Protein AF-A4FJ05-F1 (afdb_monomer_lite)

pLDDT: mean 90.2, std 15.65, range [42.12, 98.62]

Radius of gyration: 18.18 Å; chains: 1; bounding box: 40×46×46 Å

Secondary structure (DSSP, 8-state):
-PPPPS-------SS-EEEEEE---TTS-HHHHHHH-TTS-HHHHHHHHHHHHHHHHHHSPP-SS-EEE-----S-TT-S-BTTBTTHHHHHHHHHHHHHHHHHH--SEEEEEE-

Foldseek 3Di:
DDDDDPPPPPPCPPFAEEEEQEQEQLQPDQVNQCVPPVVDDSLVSSSVSSVQSVVCVVPDDDDPHDYDYQDADSDPPQQDDDPNGGSVVRVVVSVVSSVVVCVVRVGPHYDYSGD

Structure (mmCIF, N/CA/C/O backbone):
data_AF-A4FJ05-F1
#
_entry.id   AF-A4FJ05-F1
#
loop_
_atom_site.group_PDB
_atom_site.id
_atom_site.type_symbol
_atom_site.label_atom_id
_atom_site.label_alt_id
_atom_site.label_comp_id
_atom_site.label_asym_id
_atom_site.label_entity_id
_atom_site.label_seq_id
_atom_site.pdbx_PDB_ins_code
_atom_site.Cartn_x
_atom_site.Cartn_y
_atom_site.Cartn_z
_atom_site.occupancy
_atom_site.B_iso_or_equiv
_atom_site.auth_seq_id
_atom_site.auth_comp_id
_atom_site.auth_asym_id
_atom_site.auth_atom_id
_atom_site.pdbx_PDB_model_num
ATOM 1 N N . MET A 1 1 ? -22.301 34.463 27.695 1.00 42.75 1 MET A N 1
ATOM 2 C CA . MET A 1 1 ? -21.695 33.922 26.463 1.00 42.75 1 MET A CA 1
ATOM 3 C C . MET A 1 1 ? -20.958 32.654 26.868 1.00 42.75 1 MET A C 1
ATOM 5 O O . MET A 1 1 ? -19.842 32.743 27.355 1.00 42.75 1 MET A O 1
ATOM 9 N N . ALA A 1 2 ? -21.649 31.512 26.869 1.00 42.12 2 ALA A N 1
ATOM 10 C CA . ALA A 1 2 ? -21.068 30.245 27.307 1.00 42.12 2 ALA A CA 1
ATOM 11 C C . ALA A 1 2 ? -20.226 29.669 26.161 1.00 42.12 2 ALA A C 1
ATOM 13 O O . ALA A 1 2 ? -20.729 29.543 25.045 1.00 42.12 2 ALA A O 1
ATOM 14 N N . GLN A 1 3 ? -18.949 29.385 26.424 1.00 43.34 3 GLN A N 1
ATOM 15 C CA . GLN A 1 3 ? -18.096 28.643 25.495 1.00 43.34 3 GLN A CA 1
ATOM 16 C C . GLN A 1 3 ? -18.705 27.256 25.245 1.00 43.34 3 GLN A C 1
ATOM 18 O O . GLN A 1 3 ? -19.140 26.620 26.208 1.00 43.34 3 GLN A O 1
ATOM 23 N N . PRO A 1 4 ? -18.735 26.767 23.995 1.00 45.22 4 PRO A N 1
ATOM 24 C CA . PRO A 1 4 ? -19.079 25.380 23.741 1.00 45.22 4 PRO A CA 1
ATOM 25 C C . PRO A 1 4 ? -17.989 24.462 24.311 1.00 45.22 4 PRO A C 1
ATOM 27 O O . PRO A 1 4 ? -16.793 24.722 24.173 1.00 45.22 4 PRO A O 1
ATOM 30 N N . ASP A 1 5 ? -18.444 23.406 24.972 1.00 47.62 5 ASP A N 1
ATOM 31 C CA . ASP A 1 5 ? -17.650 22.321 25.537 1.00 47.62 5 ASP A CA 1
ATOM 32 C C . ASP A 1 5 ? -16.904 21.556 24.418 1.00 47.62 5 ASP A C 1
ATOM 34 O O . ASP A 1 5 ? -17.553 21.088 23.475 1.00 47.62 5 ASP A O 1
ATOM 38 N N . PRO A 1 6 ? -15.561 21.427 24.465 1.00 52.66 6 PRO A N 1
ATOM 39 C CA . PRO A 1 6 ? -14.795 20.690 23.459 1.00 52.66 6 PRO A CA 1
ATOM 40 C C . PRO A 1 6 ? -14.968 19.165 23.556 1.00 52.66 6 PRO A C 1
ATOM 42 O O . PRO A 1 6 ? -14.491 18.446 22.682 1.00 52.66 6 PRO A O 1
ATOM 45 N N . SER A 1 7 ? -15.663 18.647 24.572 1.00 47.84 7 SER A N 1
ATOM 46 C CA . SER A 1 7 ? -15.859 17.208 24.781 1.00 47.84 7 SER A CA 1
ATOM 47 C C . SER A 1 7 ? -17.087 16.639 24.064 1.00 47.84 7 SER A C 1
ATOM 49 O O . SER A 1 7 ? -17.766 15.738 24.554 1.00 47.84 7 SER A O 1
ATOM 51 N N . ARG A 1 8 ? -17.362 17.106 22.841 1.00 44.75 8 ARG A N 1
ATOM 52 C CA . ARG A 1 8 ? -18.278 16.390 21.949 1.00 44.75 8 ARG A CA 1
ATOM 53 C C . ARG A 1 8 ? -17.508 15.249 21.290 1.00 44.75 8 ARG A C 1
ATOM 55 O O . ARG A 1 8 ? -17.171 15.313 20.111 1.00 44.75 8 ARG A O 1
ATOM 62 N N . THR A 1 9 ? -17.209 14.228 22.094 1.00 47.97 9 THR A N 1
ATOM 63 C CA . THR A 1 9 ? -16.802 12.895 21.652 1.00 47.97 9 THR A CA 1
ATOM 64 C C . THR A 1 9 ? -17.723 12.515 20.505 1.00 47.97 9 THR A C 1
ATOM 66 O O . THR A 1 9 ? -18.939 12.392 20.683 1.00 47.97 9 THR A O 1
ATOM 69 N N . ALA A 1 10 ? -17.151 12.445 19.303 1.00 51.19 10 ALA A N 1
ATOM 70 C CA . ALA A 1 10 ? -17.860 11.974 18.134 1.00 51.19 10 ALA A CA 1
ATOM 71 C C . ALA A 1 10 ? -18.426 10.609 18.508 1.00 51.19 10 ALA A C 1
ATOM 73 O O . ALA A 1 10 ? -17.697 9.695 18.887 1.00 51.19 10 ALA A O 1
ATOM 74 N N . THR A 1 11 ? -19.748 10.529 18.502 1.00 45.50 11 THR A N 1
ATOM 75 C CA . THR A 1 11 ? -20.505 9.322 18.778 1.00 45.50 11 THR A CA 1
ATOM 76 C C . THR A 1 11 ? -19.907 8.182 17.972 1.00 45.50 11 THR A C 1
ATOM 78 O O . THR A 1 11 ? -19.914 8.219 16.740 1.00 45.50 11 THR A O 1
ATOM 81 N N . SER A 1 12 ? -19.369 7.205 18.697 1.00 53.66 12 SER A N 1
ATOM 82 C CA . SER A 1 12 ? -18.922 5.915 18.211 1.00 53.66 12 SER A CA 1
ATOM 83 C C . SER A 1 12 ? -20.082 5.237 17.494 1.00 53.66 12 SER A C 1
ATOM 85 O O . SER A 1 12 ? -20.930 4.594 18.110 1.00 53.66 12 SER A O 1
ATOM 87 N N . ASP A 1 13 ? -20.123 5.396 16.181 1.00 58.22 13 ASP A N 1
ATOM 88 C CA . ASP A 1 13 ? -20.722 4.408 15.304 1.00 58.22 13 ASP A CA 1
ATOM 89 C C . ASP A 1 13 ? -19.888 3.132 15.512 1.00 58.22 13 ASP A C 1
ATOM 91 O O . ASP A 1 13 ? -18.748 3.062 15.051 1.00 58.22 13 ASP A O 1
ATOM 95 N N . GLY A 1 14 ? -20.375 2.258 16.403 1.00 65.75 14 GLY A N 1
ATOM 96 C CA . GLY A 1 14 ? -19.604 1.468 17.382 1.00 65.75 14 GLY A CA 1
ATOM 97 C C . GLY A 1 14 ? -18.713 0.335 16.868 1.00 65.75 14 GLY A C 1
ATOM 98 O O . GLY A 1 14 ? -18.439 -0.599 17.616 1.00 65.75 14 GLY A O 1
ATOM 99 N N . GLY A 1 15 ? -18.279 0.389 15.612 1.00 84.94 15 GLY A N 1
ATOM 100 C CA . GLY A 1 15 ? -17.335 -0.557 15.030 1.00 84.94 15 GLY A CA 1
ATOM 101 C C . GLY A 1 15 ? -15.885 -0.071 15.071 1.00 84.94 15 GLY A C 1
ATOM 102 O O . GLY A 1 15 ? -15.601 1.121 15.205 1.00 84.94 15 GLY A O 1
ATOM 103 N N . VAL A 1 16 ? -14.956 -1.016 14.927 1.00 95.25 16 VAL A N 1
ATOM 104 C CA . VAL A 1 16 ? -13.511 -0.762 14.923 1.00 95.25 16 VAL A CA 1
ATOM 105 C C . VAL A 1 16 ? -13.126 0.131 13.734 1.00 95.25 16 VAL A C 1
ATOM 107 O O . VAL A 1 16 ? -13.455 -0.175 12.586 1.00 95.25 16 VAL A O 1
ATOM 110 N N . HIS A 1 17 ? -12.409 1.229 14.001 1.00 97.12 17 HIS A N 1
ATOM 111 C CA . HIS A 1 17 ? -11.726 2.023 12.974 1.00 97.12 17 HIS A CA 1
ATOM 112 C C . HIS A 1 17 ? -10.252 1.618 12.924 1.00 97.12 17 HIS A C 1
ATOM 114 O O . HIS A 1 17 ? -9.461 1.993 13.785 1.00 97.12 17 HIS A O 1
ATOM 120 N N . LEU A 1 18 ? -9.889 0.821 11.921 1.00 98.31 18 LEU A N 1
ATOM 121 C CA . LEU A 1 18 ? -8.516 0.371 11.718 1.00 98.31 18 LEU A CA 1
ATOM 122 C C . LEU A 1 18 ? -7.706 1.433 10.969 1.00 98.31 18 LEU A C 1
ATOM 124 O O . LEU A 1 18 ? -8.102 1.882 9.891 1.00 98.31 18 LEU A O 1
ATOM 128 N N . ARG A 1 19 ? -6.527 1.775 11.491 1.00 98.50 19 ARG A N 1
ATOM 129 C CA . ARG A 1 19 ? -5.470 2.426 10.711 1.00 98.50 19 ARG A CA 1
ATOM 130 C C . ARG A 1 19 ? -4.548 1.346 10.151 1.00 98.50 19 ARG A C 1
ATOM 132 O O . ARG A 1 19 ? -3.877 0.655 10.911 1.00 98.50 19 ARG A O 1
ATOM 139 N N . LEU A 1 20 ? -4.530 1.188 8.833 1.00 98.56 20 LEU A N 1
ATOM 140 C CA . LEU A 1 20 ? -3.677 0.212 8.160 1.00 98.56 20 LEU A CA 1
ATOM 141 C C . LEU A 1 20 ? -2.467 0.923 7.554 1.00 98.56 20 LEU A C 1
ATOM 143 O O . LEU A 1 20 ? -2.624 1.722 6.634 1.00 98.56 20 LEU A O 1
ATOM 147 N N . LEU A 1 21 ? -1.271 0.618 8.045 1.00 98.62 21 LEU A N 1
ATOM 148 C CA . LEU A 1 21 ? -0.021 0.991 7.391 1.00 98.62 21 LEU A CA 1
ATOM 149 C C . LEU A 1 21 ? 0.219 0.014 6.245 1.00 98.62 21 LEU A C 1
ATOM 151 O O . LEU A 1 21 ? 0.284 -1.195 6.468 1.00 98.62 21 LEU A O 1
ATOM 155 N N . TRP A 1 22 ? 0.346 0.521 5.027 1.00 98.25 22 TRP A N 1
ATOM 156 C CA . TRP A 1 22 ? 0.547 -0.311 3.849 1.00 98.25 22 TRP A CA 1
ATOM 157 C C . TRP A 1 22 ? 1.712 0.231 3.022 1.00 98.25 22 TRP A C 1
ATOM 159 O O . TRP A 1 22 ? 1.484 0.934 2.043 1.00 98.25 22 TRP A O 1
ATOM 169 N N . PRO A 1 23 ? 2.959 -0.086 3.417 1.00 98.12 23 PRO A N 1
ATOM 170 C CA . PRO A 1 23 ? 4.168 0.466 2.810 1.00 98.12 23 PRO A CA 1
ATOM 171 C C . PRO A 1 23 ? 4.536 -0.234 1.496 1.00 98.12 23 PRO A C 1
ATOM 173 O O . PRO A 1 23 ? 5.694 -0.602 1.295 1.00 98.12 23 PRO A O 1
ATOM 176 N N . GLN A 1 24 ? 3.548 -0.482 0.631 1.00 97.69 24 GLN A N 1
ATOM 177 C CA . GLN A 1 24 ? 3.770 -1.122 -0.660 1.00 97.69 24 GLN A CA 1
ATOM 178 C C . GLN A 1 24 ? 4.584 -0.175 -1.552 1.00 97.69 24 GLN A C 1
ATOM 180 O O . GLN A 1 24 ? 4.552 1.039 -1.424 1.00 97.69 24 GLN A O 1
ATOM 185 N N . TRP A 1 25 ? 5.422 -0.727 -2.416 1.00 97.31 25 TRP A N 1
ATOM 186 C CA . TRP A 1 25 ? 6.227 0.085 -3.339 1.00 97.31 25 TRP A CA 1
ATOM 187 C C . TRP A 1 25 ? 6.297 -0.535 -4.731 1.00 97.31 25 TRP A C 1
ATOM 189 O O . TRP A 1 25 ? 6.638 0.121 -5.709 1.00 97.31 25 TRP A O 1
ATOM 199 N N . GLN A 1 26 ? 5.915 -1.801 -4.851 1.00 96.88 26 GLN A N 1
ATOM 200 C CA . GLN A 1 26 ? 5.893 -2.576 -6.082 1.00 96.88 26 GLN A CA 1
ATOM 201 C C . GLN A 1 26 ? 4.928 -1.978 -7.113 1.00 96.88 26 GLN A C 1
ATOM 203 O O . GLN A 1 26 ? 5.208 -2.028 -8.308 1.00 96.88 26 GLN A O 1
ATOM 208 N N . GLY A 1 27 ? 3.841 -1.346 -6.650 1.00 93.56 27 GLY A N 1
ATOM 209 C CA . GLY A 1 27 ? 2.895 -0.615 -7.497 1.00 93.56 27 GLY A CA 1
ATOM 210 C C . GLY A 1 27 ? 3.454 0.679 -8.103 1.00 93.56 27 GLY A C 1
ATOM 211 O O . GLY A 1 27 ? 2.839 1.240 -9.009 1.00 93.56 27 GLY A O 1
ATOM 212 N N . ALA A 1 28 ? 4.620 1.148 -7.646 1.00 92.69 28 ALA A N 1
ATOM 213 C CA . ALA A 1 28 ? 5.314 2.280 -8.240 1.00 92.69 28 ALA A CA 1
ATOM 214 C C . ALA A 1 28 ? 5.876 1.885 -9.610 1.00 92.69 28 ALA A C 1
ATOM 216 O O . ALA A 1 28 ? 6.945 1.270 -9.694 1.00 92.69 28 ALA A O 1
ATOM 217 N N . GLY A 1 29 ? 5.133 2.217 -10.667 1.00 89.88 29 GLY A N 1
ATOM 218 C CA . GLY A 1 29 ? 5.521 1.940 -12.046 1.00 89.88 29 GLY A CA 1
ATOM 219 C C . GLY A 1 29 ? 6.809 2.663 -12.430 1.00 89.88 29 GLY A C 1
ATOM 220 O O . GLY A 1 29 ? 6.988 3.847 -12.127 1.00 89.88 29 GLY A O 1
ATOM 221 N N . THR A 1 30 ? 7.688 1.951 -13.127 1.00 91.19 30 THR A N 1
ATOM 222 C CA . THR A 1 30 ? 9.045 2.404 -13.448 1.00 91.19 30 THR A CA 1
ATOM 223 C C . THR A 1 30 ? 9.047 3.741 -14.187 1.00 91.19 30 THR A C 1
ATOM 225 O O . THR A 1 30 ? 9.697 4.684 -13.743 1.00 91.19 30 THR A O 1
ATOM 228 N N . ALA A 1 31 ? 8.220 3.877 -15.229 1.00 90.62 31 ALA A N 1
ATOM 229 C CA . ALA A 1 31 ? 8.133 5.108 -16.017 1.00 90.62 31 ALA A CA 1
ATOM 230 C C . ALA A 1 31 ? 7.713 6.335 -15.186 1.00 90.62 31 ALA A C 1
ATOM 232 O O . ALA A 1 31 ? 8.169 7.448 -15.441 1.00 90.62 31 ALA A O 1
ATOM 233 N N . GLY A 1 32 ? 6.844 6.145 -14.187 1.00 89.12 32 GLY A N 1
ATOM 234 C CA . GLY A 1 32 ? 6.416 7.229 -13.305 1.00 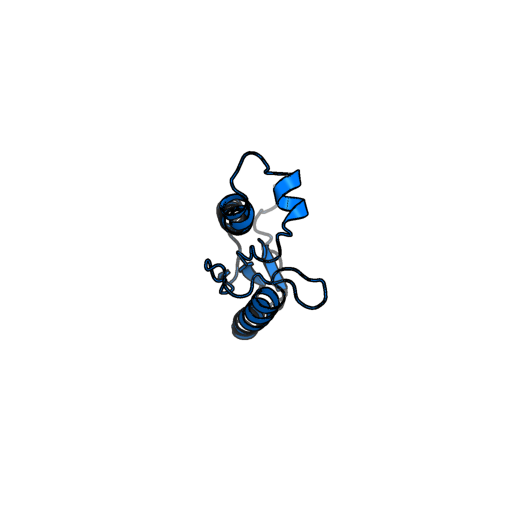89.12 32 GLY A CA 1
ATOM 235 C C . GLY A 1 32 ? 7.546 7.677 -12.386 1.00 89.12 32 GLY A C 1
ATOM 236 O O . GLY A 1 32 ? 7.819 8.868 -12.268 1.00 89.12 32 GLY A O 1
ATOM 237 N N . VAL A 1 33 ? 8.244 6.723 -11.769 1.00 92.88 33 VAL A N 1
ATOM 238 C CA . VAL A 1 33 ? 9.345 7.033 -10.851 1.00 92.88 33 VAL A CA 1
ATOM 239 C C . VAL A 1 33 ? 10.513 7.695 -11.578 1.00 92.88 33 VAL A C 1
ATOM 241 O O . VAL A 1 33 ? 11.038 8.691 -11.088 1.00 92.88 33 VAL A O 1
ATOM 244 N N . GLU A 1 34 ? 10.868 7.223 -12.772 1.00 93.44 34 GLU A N 1
ATOM 245 C CA . GLU A 1 34 ? 11.905 7.859 -13.592 1.00 93.44 34 GLU A CA 1
ATOM 246 C C . GLU A 1 34 ? 11.537 9.292 -13.993 1.00 93.44 34 GLU A C 1
ATOM 248 O O . GLU A 1 34 ? 12.407 10.157 -14.038 1.00 93.44 34 GLU A O 1
ATOM 253 N N . ALA A 1 35 ? 10.255 9.574 -14.247 1.00 94.12 35 ALA A N 1
ATOM 254 C CA . ALA A 1 35 ? 9.806 10.910 -14.631 1.00 94.12 35 ALA A CA 1
ATOM 255 C C . ALA A 1 35 ? 9.807 11.919 -13.468 1.00 94.12 35 ALA A C 1
ATOM 257 O O . ALA A 1 35 ? 9.986 13.114 -13.706 1.00 94.12 35 ALA A O 1
ATOM 258 N N . PHE A 1 36 ? 9.587 11.464 -12.229 1.00 92.88 36 PHE A N 1
ATOM 259 C CA . PHE A 1 36 ? 9.373 12.348 -11.073 1.00 92.88 36 PHE A CA 1
ATOM 260 C C . PHE A 1 36 ? 10.497 12.338 -10.031 1.00 92.88 36 PHE A C 1
ATOM 262 O O . PHE A 1 36 ? 10.518 13.231 -9.190 1.00 92.88 36 PHE A O 1
ATOM 269 N N . ALA A 1 37 ? 11.403 11.359 -10.074 1.00 93.38 37 ALA A N 1
ATOM 270 C CA . ALA A 1 37 ? 12.500 11.198 -9.115 1.00 93.38 37 ALA A CA 1
ATOM 271 C C . ALA A 1 37 ? 13.814 10.773 -9.805 1.00 93.38 37 ALA A C 1
ATOM 273 O O . ALA A 1 37 ? 14.576 9.962 -9.277 1.00 93.38 37 ALA A O 1
ATOM 274 N N . SER A 1 38 ? 14.066 11.305 -11.008 1.00 94.25 38 SER A N 1
ATOM 275 C CA . SER A 1 38 ? 15.232 10.987 -11.857 1.00 94.25 38 SER A CA 1
ATOM 276 C C . SER A 1 38 ? 16.599 11.241 -11.205 1.00 94.25 38 SER A C 1
ATOM 278 O O . SER A 1 38 ? 17.616 10.706 -11.640 1.00 94.25 38 SER A O 1
ATOM 280 N N . GLU A 1 39 ? 16.633 12.072 -10.168 1.00 95.81 39 GLU A N 1
ATOM 281 C CA . GLU A 1 39 ? 17.817 12.407 -9.385 1.00 95.81 39 GLU A CA 1
ATOM 282 C C . GLU A 1 39 ? 18.257 11.281 -8.436 1.00 95.81 39 GLU A C 1
ATOM 284 O O . GLU A 1 39 ? 19.372 11.321 -7.910 1.00 95.81 39 GLU A O 1
ATOM 289 N N . LEU A 1 40 ? 17.406 10.273 -8.223 1.00 95.19 40 LEU A N 1
ATOM 290 C CA . LEU A 1 40 ? 17.690 9.099 -7.405 1.00 95.19 40 LEU A CA 1
ATOM 291 C C . LEU A 1 40 ? 17.823 7.843 -8.282 1.00 95.19 40 LEU A C 1
ATOM 293 O O . LEU A 1 40 ? 17.116 7.705 -9.280 1.00 95.19 40 LEU A O 1
ATOM 297 N N . PRO A 1 41 ? 18.670 6.867 -7.897 1.00 95.44 41 PRO A N 1
ATOM 298 C CA . PRO A 1 41 ? 18.655 5.553 -8.529 1.00 95.44 41 PRO A CA 1
ATOM 299 C C . PRO A 1 41 ? 17.253 4.939 -8.447 1.00 95.44 41 PRO A C 1
ATOM 301 O O . PRO A 1 41 ? 16.655 4.933 -7.371 1.00 95.44 41 PRO A O 1
ATOM 304 N N . LEU A 1 42 ? 16.751 4.385 -9.554 1.00 91.81 42 LEU A N 1
ATOM 305 C CA . LEU A 1 42 ? 15.385 3.851 -9.659 1.00 91.81 42 LEU A CA 1
ATOM 306 C C . LEU A 1 42 ? 15.018 2.905 -8.503 1.00 91.81 42 LEU A C 1
ATOM 308 O O . LEU A 1 42 ? 13.950 3.024 -7.904 1.00 91.81 42 LEU A O 1
ATOM 312 N N . GLU A 1 43 ? 15.922 1.990 -8.154 1.00 89.44 43 GLU A N 1
ATOM 313 C CA . GLU A 1 43 ? 15.725 1.018 -7.071 1.00 89.44 43 GLU A CA 1
ATOM 314 C C . GLU A 1 43 ? 15.539 1.679 -5.695 1.00 89.44 43 GLU A C 1
ATOM 316 O O . GLU A 1 43 ? 14.799 1.171 -4.850 1.00 89.44 43 GLU A O 1
ATOM 321 N N . VAL A 1 44 ? 16.182 2.826 -5.471 1.00 93.38 44 VAL A N 1
ATOM 322 C CA . VAL A 1 44 ? 16.038 3.628 -4.250 1.00 93.38 44 VAL A CA 1
ATOM 323 C C . VAL A 1 44 ? 14.756 4.453 -4.316 1.00 93.38 44 VAL A C 1
ATOM 325 O O . VAL A 1 44 ? 13.981 4.468 -3.361 1.00 93.38 44 VAL A O 1
ATOM 328 N N . ALA A 1 45 ? 14.505 5.098 -5.456 1.00 95.31 45 ALA A N 1
ATOM 329 C CA . ALA A 1 45 ? 13.368 5.984 -5.667 1.00 95.31 45 ALA A CA 1
ATOM 330 C C . ALA A 1 45 ? 12.023 5.264 -5.473 1.00 95.31 45 ALA A C 1
ATOM 332 O O . ALA A 1 45 ? 11.150 5.771 -4.770 1.00 95.31 45 ALA A O 1
ATOM 333 N N . ARG A 1 46 ? 11.873 4.039 -6.004 1.00 94.69 46 ARG A N 1
ATOM 334 C CA . ARG A 1 46 ? 10.648 3.232 -5.829 1.00 94.69 46 ARG A CA 1
ATOM 335 C C . ARG A 1 46 ? 10.360 2.932 -4.357 1.00 94.69 46 ARG A C 1
ATOM 337 O O . ARG A 1 46 ? 9.221 3.036 -3.922 1.00 94.69 46 ARG A O 1
ATOM 344 N N . ARG A 1 47 ? 11.383 2.642 -3.549 1.00 95.56 47 ARG A N 1
ATOM 345 C CA . ARG A 1 47 ? 11.223 2.387 -2.102 1.00 95.56 47 ARG A CA 1
ATOM 346 C C . ARG A 1 47 ? 10.835 3.638 -1.305 1.00 95.56 47 ARG A C 1
ATOM 348 O O . ARG A 1 47 ? 10.437 3.524 -0.147 1.00 95.56 47 ARG A O 1
ATOM 355 N N . GLY A 1 48 ? 10.871 4.817 -1.929 1.00 95.19 48 GLY A N 1
ATOM 356 C CA . GLY A 1 48 ? 10.354 6.061 -1.364 1.00 95.19 48 GLY A CA 1
ATOM 357 C C . GLY A 1 48 ? 8.876 5.986 -0.966 1.00 95.19 48 GLY A C 1
ATOM 358 O O . GLY A 1 48 ? 8.489 6.647 -0.009 1.00 95.19 48 GLY A O 1
ATOM 359 N N . TYR A 1 49 ? 8.068 5.132 -1.604 1.00 96.31 49 TYR A N 1
ATOM 360 C CA . TYR A 1 49 ? 6.668 4.919 -1.214 1.00 96.31 49 TYR A CA 1
ATOM 361 C C . TYR A 1 49 ? 6.531 4.345 0.206 1.00 96.31 49 TYR A C 1
ATOM 363 O O . TYR A 1 49 ? 5.746 4.860 1.003 1.00 96.31 49 TYR A O 1
ATOM 371 N N . ALA A 1 50 ? 7.383 3.386 0.585 1.00 97.00 50 ALA A N 1
ATOM 372 C CA . ALA A 1 50 ? 7.423 2.860 1.951 1.00 97.00 50 ALA A CA 1
ATOM 373 C C . ALA A 1 50 ? 7.860 3.921 2.978 1.00 97.00 50 ALA A C 1
ATOM 375 O O . ALA A 1 50 ? 7.333 3.979 4.090 1.00 97.00 50 ALA A O 1
ATOM 376 N N . VAL A 1 51 ? 8.800 4.797 2.600 1.00 96.25 51 VAL A N 1
ATOM 377 C CA . VAL A 1 51 ? 9.184 5.956 3.424 1.00 96.25 51 VAL A CA 1
ATOM 378 C C . VAL A 1 51 ? 8.006 6.922 3.564 1.00 96.25 51 VAL A C 1
ATOM 380 O O . VAL A 1 51 ? 7.744 7.411 4.661 1.00 96.25 51 VAL A O 1
ATOM 383 N N . GLY A 1 52 ? 7.261 7.155 2.482 1.00 96.88 52 GLY A N 1
ATOM 384 C CA . GLY A 1 52 ? 6.043 7.960 2.471 1.00 96.88 52 GLY A CA 1
ATOM 385 C C . GLY A 1 52 ? 5.018 7.477 3.496 1.00 96.88 52 GLY A C 1
ATOM 386 O O . GLY A 1 52 ? 4.498 8.290 4.257 1.00 96.88 52 GLY A O 1
ATOM 387 N N . THR A 1 53 ? 4.802 6.164 3.607 1.00 98.31 53 THR A N 1
ATOM 388 C CA . THR A 1 53 ? 3.940 5.580 4.648 1.00 98.31 53 THR A CA 1
ATOM 389 C C . THR A 1 53 ? 4.405 5.926 6.061 1.00 98.31 53 THR A C 1
ATOM 391 O O . THR A 1 53 ? 3.590 6.342 6.883 1.00 98.31 53 THR A O 1
ATOM 394 N N . ALA A 1 54 ? 5.706 5.806 6.345 1.00 97.56 54 ALA A N 1
ATOM 395 C CA . ALA A 1 54 ? 6.263 6.139 7.658 1.00 97.56 54 ALA A CA 1
ATOM 396 C C . ALA A 1 54 ? 6.134 7.639 7.976 1.00 97.56 54 ALA A C 1
ATOM 398 O O . ALA A 1 54 ? 5.836 8.020 9.108 1.00 97.56 54 ALA A O 1
ATOM 399 N N . VAL A 1 55 ? 6.304 8.505 6.970 1.00 98.38 55 VAL A N 1
ATOM 400 C CA . VAL A 1 55 ? 6.065 9.947 7.117 1.00 98.38 55 VAL A CA 1
ATOM 401 C C . VAL A 1 55 ? 4.593 10.215 7.425 1.00 98.38 55 VAL A C 1
ATOM 403 O O . VAL A 1 55 ? 4.307 10.959 8.360 1.00 98.38 55 VAL A O 1
ATOM 406 N N . LEU A 1 56 ? 3.661 9.594 6.693 1.00 98.38 56 LEU A N 1
ATOM 407 C CA . LEU A 1 56 ? 2.223 9.729 6.941 1.00 98.38 56 LEU A CA 1
ATOM 408 C C . LEU A 1 56 ? 1.848 9.284 8.358 1.00 98.38 56 LEU A C 1
ATOM 410 O O . LEU A 1 56 ? 1.081 9.973 9.027 1.00 98.38 56 LEU A O 1
ATOM 414 N N . GLU A 1 57 ? 2.403 8.169 8.833 1.00 97.62 57 GLU A N 1
ATOM 415 C CA . GLU A 1 57 ? 2.191 7.703 10.204 1.00 97.62 57 GLU A CA 1
ATOM 416 C C . GLU A 1 57 ? 2.670 8.733 11.233 1.00 97.62 57 GLU A C 1
ATOM 418 O O . GLU A 1 57 ? 1.949 9.023 12.188 1.00 97.62 57 GLU A O 1
ATOM 423 N N . ALA A 1 58 ? 3.848 9.321 11.015 1.00 97.88 58 ALA A N 1
ATOM 424 C CA . ALA A 1 58 ? 4.451 10.271 11.942 1.00 97.88 58 ALA A CA 1
ATOM 425 C C . ALA A 1 58 ? 3.720 11.623 12.012 1.00 97.88 58 ALA A C 1
ATOM 427 O O . ALA A 1 58 ? 3.735 12.267 13.061 1.00 97.88 58 ALA A O 1
ATOM 428 N N . VAL A 1 59 ? 3.115 12.083 10.910 1.00 97.88 59 VAL A N 1
ATOM 429 C CA . VAL A 1 59 ? 2.490 13.421 10.839 1.00 97.88 59 VAL A CA 1
ATOM 430 C C . VAL A 1 59 ? 0.996 13.422 11.139 1.00 97.88 59 VAL A C 1
ATOM 432 O O . VAL A 1 59 ? 0.435 14.478 11.442 1.00 97.88 59 VAL A O 1
ATOM 435 N N . LEU A 1 60 ? 0.325 12.2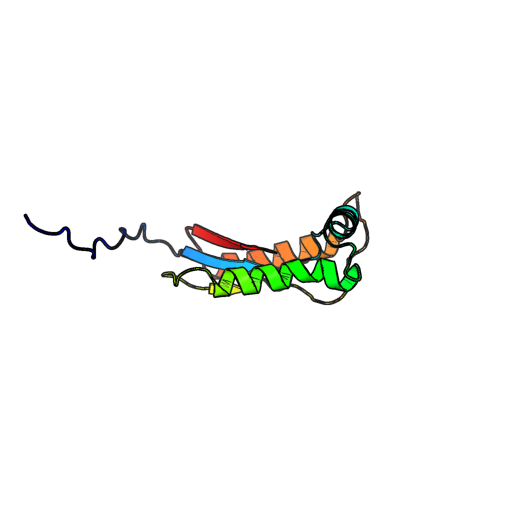74 11.026 1.00 96.81 60 LEU A N 1
ATOM 436 C CA . LEU A 1 60 ? -1.102 12.194 11.302 1.00 96.81 60 LEU A CA 1
ATOM 437 C C . LEU A 1 60 ? -1.382 12.224 12.807 1.00 96.81 60 LEU A C 1
ATOM 439 O O . LEU A 1 60 ? -0.618 11.673 13.600 1.00 96.81 60 LEU A O 1
ATOM 443 N N . PRO A 1 61 ? -2.507 12.833 13.224 1.00 96.56 61 PRO A N 1
ATOM 444 C CA . PRO A 1 61 ? -2.868 12.880 14.631 1.00 96.56 61 PRO A CA 1
ATOM 445 C C . PRO A 1 61 ? -3.078 11.464 15.194 1.00 96.56 61 PRO A C 1
ATOM 447 O O . PRO A 1 61 ? -3.385 10.529 14.437 1.00 96.56 61 PRO A O 1
ATOM 450 N N . PRO A 1 62 ? -2.979 11.296 16.524 1.00 94.06 62 PRO A N 1
ATOM 451 C CA . PRO A 1 62 ? -3.456 10.089 17.188 1.00 94.06 62 PRO A CA 1
ATOM 452 C C . PRO A 1 62 ? -4.915 9.799 16.809 1.00 94.06 62 PRO A C 1
ATOM 454 O O . PRO A 1 62 ? -5.696 10.727 16.585 1.00 94.06 62 PRO A O 1
ATOM 457 N N . HIS A 1 63 ? -5.291 8.524 16.733 1.00 92.31 63 HIS A N 1
ATOM 458 C CA . HIS A 1 63 ? -6.679 8.103 16.538 1.00 92.31 63 HIS A CA 1
ATOM 459 C C . HIS A 1 63 ? -7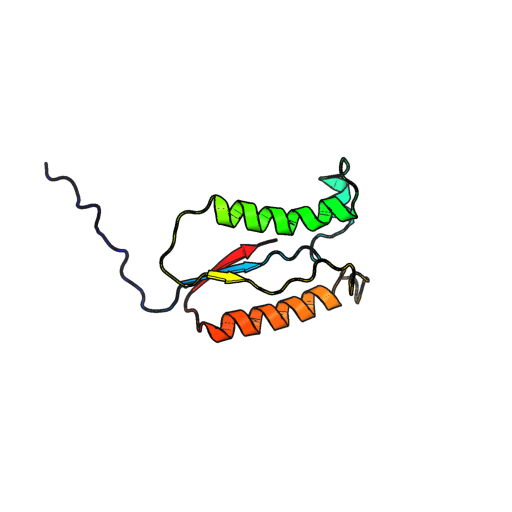.087 7.060 17.569 1.00 92.31 63 HIS A C 1
ATOM 461 O O . HIS A 1 63 ? -6.255 6.364 18.149 1.00 92.31 63 HIS A O 1
ATOM 467 N N . ASP A 1 64 ? -8.398 6.943 17.742 1.00 90.12 64 ASP A N 1
ATOM 468 C CA . ASP A 1 64 ? -9.004 5.894 18.541 1.00 90.12 64 ASP A CA 1
ATOM 469 C C . ASP A 1 64 ? -9.183 4.648 17.665 1.00 90.12 64 ASP A C 1
ATOM 471 O O . ASP A 1 64 ? -9.957 4.648 16.707 1.00 90.12 64 ASP A O 1
ATOM 475 N N . GLY A 1 65 ? -8.449 3.581 17.973 1.00 94.62 65 GLY A N 1
ATOM 476 C CA . GLY A 1 65 ? -8.548 2.306 17.264 1.00 94.62 65 GLY A CA 1
ATOM 477 C C . GLY A 1 65 ? -7.195 1.626 17.062 1.00 94.62 65 GLY A C 1
ATOM 478 O O . GLY A 1 65 ? -6.148 2.207 17.350 1.00 94.62 65 GLY A O 1
ATOM 479 N N . PRO A 1 66 ? -7.190 0.374 16.580 1.00 97.69 66 PRO A N 1
ATOM 480 C CA . PRO A 1 66 ? -5.953 -0.333 16.305 1.00 97.69 66 PRO A CA 1
ATOM 481 C C . PRO A 1 66 ? -5.199 0.300 15.128 1.00 97.69 66 PRO A C 1
ATOM 483 O O . PRO A 1 66 ? -5.801 0.801 14.171 1.00 97.69 66 PRO A O 1
ATOM 486 N N . THR A 1 67 ? -3.872 0.211 15.195 1.00 98.31 67 THR A N 1
ATOM 487 C CA . THR A 1 67 ? -2.980 0.332 14.039 1.00 98.31 67 THR A CA 1
ATOM 488 C C . THR A 1 67 ? -2.433 -1.052 13.721 1.00 98.31 67 THR A C 1
ATOM 490 O O . THR A 1 67 ? -1.992 -1.757 14.629 1.00 98.31 67 THR A O 1
ATOM 493 N N . ALA A 1 68 ? -2.441 -1.434 12.449 1.00 98.44 68 ALA A N 1
ATOM 494 C CA . ALA A 1 68 ? -1.804 -2.655 11.970 1.00 98.44 68 ALA A CA 1
ATOM 495 C C . ALA A 1 68 ? -1.005 -2.375 10.699 1.00 98.44 68 ALA A C 1
ATOM 497 O O . ALA A 1 68 ? -1.284 -1.410 9.988 1.00 98.44 68 ALA A O 1
ATOM 498 N N . THR A 1 69 ? -0.044 -3.243 10.395 1.00 98.50 69 THR A N 1
ATOM 499 C CA . THR A 1 69 ? 0.823 -3.107 9.222 1.00 98.50 69 THR A CA 1
ATOM 500 C C . THR A 1 69 ? 0.591 -4.270 8.273 1.00 98.50 69 THR A C 1
ATOM 502 O O . THR A 1 69 ? 0.718 -5.429 8.669 1.00 98.50 69 THR A O 1
ATOM 505 N N . ALA A 1 70 ? 0.273 -3.970 7.015 1.00 98.06 70 ALA A N 1
ATOM 506 C CA . ALA A 1 70 ? 0.273 -4.964 5.954 1.00 98.06 70 ALA A CA 1
ATOM 507 C C . ALA A 1 70 ? 1.721 -5.402 5.667 1.00 98.06 70 ALA A C 1
ATOM 509 O O . ALA A 1 70 ? 2.593 -4.544 5.492 1.00 98.06 70 ALA A O 1
ATOM 510 N N . PRO A 1 71 ? 2.011 -6.713 5.618 1.00 97.44 71 PRO A N 1
ATOM 511 C CA . PRO A 1 71 ? 3.350 -7.187 5.310 1.00 97.44 71 PRO A CA 1
ATOM 512 C C . PRO A 1 71 ? 3.700 -6.860 3.854 1.00 97.44 71 PRO A C 1
ATOM 514 O O . PRO A 1 71 ? 2.972 -7.213 2.927 1.00 97.44 71 PRO A O 1
ATOM 517 N N . VAL A 1 72 ? 4.841 -6.204 3.662 1.00 97.12 72 VAL A N 1
ATOM 518 C CA . VAL A 1 72 ? 5.393 -5.859 2.349 1.00 97.12 72 VAL A CA 1
ATOM 519 C C . VAL A 1 72 ? 6.853 -6.286 2.323 1.00 97.12 72 VAL A C 1
ATOM 521 O O . VAL A 1 72 ? 7.613 -5.973 3.242 1.00 97.12 72 VAL A O 1
ATOM 524 N N . THR A 1 73 ? 7.258 -6.998 1.271 1.00 94.62 73 THR A N 1
ATOM 525 C CA . THR A 1 73 ? 8.671 -7.348 1.098 1.00 94.62 73 THR A CA 1
ATOM 526 C C . THR A 1 73 ? 9.481 -6.145 0.620 1.00 94.62 73 THR A C 1
ATOM 528 O O . THR A 1 73 ? 9.018 -5.350 -0.200 1.00 94.62 73 THR A O 1
ATOM 531 N N . MET A 1 74 ? 10.718 -6.040 1.104 1.00 94.44 74 MET A N 1
ATOM 532 C CA . MET A 1 74 ? 11.723 -5.103 0.588 1.00 94.44 74 MET A CA 1
ATOM 533 C C . MET A 1 74 ? 12.671 -5.748 -0.436 1.00 94.44 74 MET A C 1
ATOM 535 O O . MET A 1 74 ? 13.556 -5.063 -0.956 1.00 94.44 74 MET A O 1
ATOM 539 N N . SER A 1 75 ? 12.496 -7.044 -0.728 1.00 94.06 75 SER A N 1
ATOM 540 C CA . SER A 1 75 ? 13.213 -7.750 -1.795 1.00 94.06 75 SER A CA 1
ATOM 541 C C . SER A 1 75 ? 12.676 -7.383 -3.179 1.00 94.06 75 SER A C 1
ATOM 543 O O . SER A 1 75 ? 11.530 -6.962 -3.322 1.00 94.06 75 SER A O 1
ATOM 545 N N . ASP A 1 76 ? 13.490 -7.612 -4.207 1.00 92.94 76 ASP A N 1
ATOM 546 C CA . ASP A 1 76 ? 13.114 -7.421 -5.616 1.00 92.94 76 ASP A CA 1
ATOM 547 C C . ASP A 1 76 ? 12.376 -8.635 -6.215 1.00 92.94 76 ASP A C 1
ATOM 549 O O . ASP A 1 76 ? 12.310 -8.818 -7.432 1.00 92.94 76 ASP A O 1
ATOM 553 N N . GLU A 1 77 ? 11.830 -9.504 -5.366 1.00 93.94 77 GLU A N 1
ATOM 554 C CA . GLU A 1 77 ? 11.110 -10.691 -5.812 1.00 93.94 77 GLU A CA 1
ATOM 555 C C . GLU A 1 77 ? 9.745 -10.320 -6.406 1.00 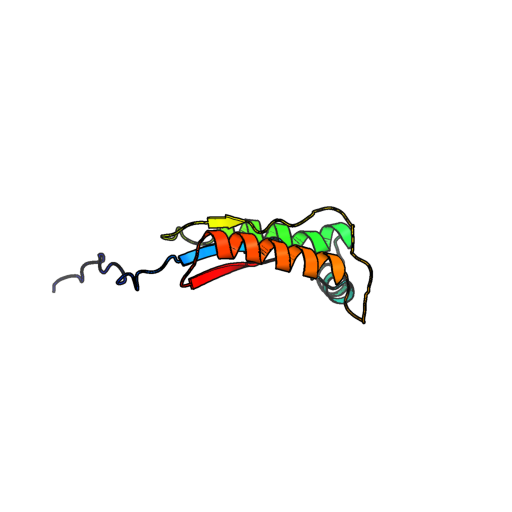93.94 77 GLU A C 1
ATOM 557 O O . GLU A 1 77 ? 9.005 -9.501 -5.860 1.00 93.94 77 GLU A O 1
ATOM 562 N N . GLY A 1 78 ? 9.406 -10.941 -7.539 1.00 93.75 78 GLY A N 1
ATOM 563 C CA . GLY A 1 78 ? 8.101 -10.775 -8.179 1.00 93.75 78 GLY A CA 1
ATOM 564 C C . GLY A 1 78 ? 7.880 -9.414 -8.842 1.00 93.75 78 GLY A C 1
ATOM 565 O O . GLY A 1 78 ? 6.723 -9.038 -9.018 1.00 93.75 78 GLY A O 1
ATOM 566 N N . LEU A 1 79 ? 8.951 -8.689 -9.200 1.00 95.19 79 LEU A N 1
ATOM 567 C CA . LEU A 1 79 ? 8.893 -7.397 -9.905 1.00 95.19 79 LEU A CA 1
ATOM 568 C C . LEU A 1 79 ? 8.650 -7.502 -11.419 1.00 95.19 79 LEU A C 1
ATOM 570 O O . LEU A 1 79 ? 8.495 -6.482 -12.090 1.00 95.19 79 LEU A O 1
ATOM 574 N N . ASP A 1 80 ? 8.625 -8.713 -11.969 1.00 95.75 80 ASP A N 1
ATOM 575 C CA . ASP A 1 80 ? 8.436 -8.937 -13.395 1.00 95.75 80 ASP A CA 1
ATOM 576 C C . ASP A 1 80 ? 7.068 -8.443 -13.897 1.00 95.75 80 ASP A C 1
ATOM 578 O O . ASP A 1 80 ? 6.075 -8.402 -13.165 1.00 95.75 80 ASP A O 1
ATOM 582 N N . VAL A 1 81 ? 7.015 -8.045 -15.172 1.00 97.12 81 VAL A N 1
ATOM 583 C CA . VAL A 1 81 ? 5.759 -7.664 -15.825 1.00 97.12 81 VAL A CA 1
ATOM 584 C C . VAL A 1 81 ? 4.976 -8.928 -16.158 1.00 97.12 81 VAL A C 1
ATOM 586 O O . VAL A 1 81 ? 5.431 -9.754 -16.950 1.00 97.12 81 VAL A O 1
ATOM 589 N N . ARG A 1 82 ? 3.759 -9.045 -15.623 1.00 97.56 82 ARG A N 1
ATOM 590 C CA . ARG A 1 82 ? 2.806 -10.098 -16.001 1.00 97.56 82 ARG A CA 1
ATOM 591 C C . ARG A 1 82 ? 1.496 -9.482 -16.445 1.00 97.56 82 ARG A C 1
ATOM 593 O O . ARG A 1 82 ? 0.948 -8.615 -15.771 1.00 97.56 82 ARG A O 1
ATOM 600 N N . ASP A 1 83 ? 0.991 -9.942 -17.585 1.00 96.81 83 ASP A N 1
ATOM 601 C CA . ASP A 1 83 ? -0.266 -9.472 -18.179 1.00 96.81 83 ASP A CA 1
ATOM 602 C C . ASP A 1 83 ? -0.336 -7.938 -18.322 1.00 96.81 83 ASP A C 1
ATOM 604 O O . ASP A 1 83 ? -1.379 -7.327 -18.100 1.00 96.81 83 ASP A O 1
ATOM 608 N N . GLY A 1 84 ? 0.799 -7.309 -18.650 1.00 96.38 84 GLY A N 1
ATOM 609 C CA . GLY A 1 84 ? 0.914 -5.857 -18.813 1.00 96.38 84 GLY A CA 1
ATOM 610 C C . GLY A 1 84 ? 1.014 -5.053 -17.512 1.00 96.38 84 GLY A C 1
ATOM 611 O O . GLY A 1 84 ? 1.004 -3.828 -17.572 1.00 96.38 84 GLY A O 1
ATOM 612 N N . VAL A 1 85 ? 1.123 -5.708 -16.352 1.00 96.62 85 VAL A N 1
ATOM 613 C CA . VAL A 1 85 ? 1.246 -5.053 -15.042 1.00 96.62 85 VAL A CA 1
ATOM 614 C C . VAL A 1 85 ? 2.617 -5.353 -14.436 1.00 96.62 85 VAL A C 1
ATOM 616 O O . VAL A 1 85 ? 2.977 -6.518 -14.253 1.00 96.62 85 VAL A O 1
ATOM 619 N N . GLU A 1 86 ? 3.380 -4.303 -14.126 1.00 96.25 86 GLU A N 1
ATOM 620 C CA . GLU A 1 86 ? 4.629 -4.402 -13.362 1.00 96.25 86 GLU A CA 1
ATOM 621 C C . GLU A 1 86 ? 4.371 -4.993 -11.973 1.00 96.25 86 GLU A C 1
ATOM 623 O O . GLU A 1 86 ? 3.404 -4.633 -11.302 1.00 96.25 86 GLU A O 1
ATOM 628 N N . ALA A 1 87 ? 5.246 -5.902 -11.544 1.00 96.88 87 ALA A N 1
ATOM 629 C CA . ALA A 1 87 ? 5.220 -6.518 -10.224 1.00 96.88 87 ALA A CA 1
ATOM 630 C C . ALA A 1 87 ? 3.887 -7.182 -9.820 1.00 96.88 87 ALA A C 1
ATOM 632 O O . ALA A 1 87 ? 3.568 -7.298 -8.633 1.00 96.88 87 ALA A O 1
ATOM 633 N N . LYS A 1 88 ? 3.089 -7.630 -10.803 1.00 97.62 88 LYS A N 1
ATOM 634 C CA . LYS A 1 88 ? 1.725 -8.143 -10.582 1.00 97.62 88 LYS A CA 1
ATOM 635 C C . LYS A 1 88 ? 1.667 -9.235 -9.515 1.00 97.62 88 LYS A C 1
ATOM 637 O O . LYS A 1 88 ? 0.753 -9.233 -8.698 1.00 97.62 88 LYS A O 1
ATOM 642 N N . SER A 1 89 ? 2.619 -10.167 -9.529 1.00 96.94 89 SER A N 1
ATOM 643 C CA . SER A 1 89 ? 2.655 -11.262 -8.554 1.00 96.94 89 SER A CA 1
ATOM 644 C C . SER A 1 89 ? 2.880 -10.748 -7.138 1.00 96.94 89 SER A C 1
ATOM 646 O O . SER A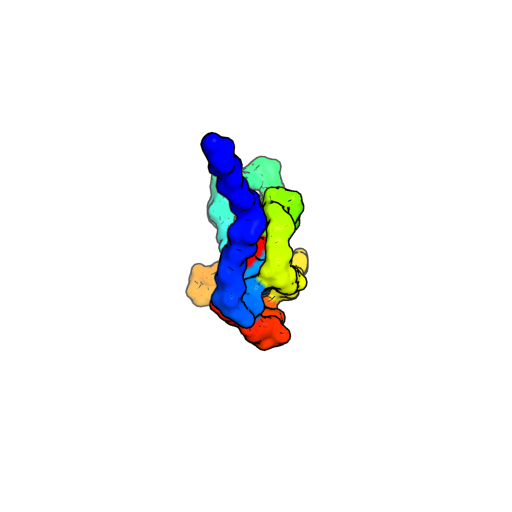 1 89 ? 2.073 -11.045 -6.264 1.00 96.94 89 SER A O 1
ATOM 648 N N . ALA A 1 90 ? 3.893 -9.900 -6.934 1.00 96.94 90 ALA A N 1
ATOM 649 C CA . ALA A 1 90 ? 4.164 -9.321 -5.623 1.00 96.94 90 ALA A CA 1
ATOM 650 C C . ALA A 1 90 ? 2.973 -8.501 -5.095 1.00 96.94 90 ALA A C 1
ATOM 652 O O . ALA A 1 90 ? 2.618 -8.622 -3.924 1.00 96.94 90 ALA A O 1
ATOM 653 N N . VAL A 1 91 ? 2.317 -7.715 -5.958 1.00 97.00 91 VAL A N 1
ATOM 654 C CA . VAL A 1 91 ? 1.131 -6.922 -5.588 1.00 97.00 91 VAL A CA 1
ATOM 655 C C . VAL A 1 91 ? -0.039 -7.817 -5.168 1.00 97.00 91 VAL A C 1
ATOM 657 O O . VAL A 1 91 ? -0.701 -7.533 -4.172 1.00 97.00 91 VAL A O 1
ATOM 660 N N . LEU A 1 92 ? -0.308 -8.908 -5.894 1.00 97.69 92 LEU A N 1
ATOM 661 C CA . LEU A 1 92 ? -1.402 -9.823 -5.552 1.00 97.69 92 LEU A CA 1
ATOM 662 C C . LEU A 1 92 ? -1.149 -10.564 -4.232 1.00 97.69 92 LEU A C 1
ATOM 664 O O . LEU A 1 92 ? -2.064 -10.667 -3.413 1.00 97.69 92 LEU A O 1
ATOM 668 N N . ASP A 1 93 ? 0.079 -11.024 -3.996 1.00 97.31 93 ASP A N 1
ATOM 669 C CA . ASP A 1 93 ? 0.444 -11.729 -2.761 1.00 97.31 93 ASP A CA 1
ATOM 670 C C . ASP A 1 93 ? 0.363 -10.803 -1.535 1.00 97.31 93 ASP A C 1
ATOM 672 O O . ASP A 1 93 ? -0.140 -11.182 -0.469 1.00 97.31 93 ASP A O 1
ATOM 676 N N . GLN A 1 94 ? 0.796 -9.550 -1.690 1.00 97.06 94 GLN A N 1
ATOM 677 C CA . GLN A 1 94 ? 0.704 -8.536 -0.639 1.00 97.06 94 GLN A CA 1
ATOM 678 C C . GLN A 1 94 ? -0.735 -8.096 -0.385 1.00 97.06 94 GLN A C 1
ATOM 680 O O . GLN A 1 94 ? -1.118 -7.925 0.770 1.00 97.06 94 GLN A O 1
ATOM 685 N N . LEU A 1 95 ? -1.562 -7.987 -1.428 1.00 97.50 95 LEU A N 1
ATOM 686 C CA . LEU A 1 95 ? -2.995 -7.724 -1.293 1.00 97.50 95 LEU A CA 1
ATOM 687 C C . LEU A 1 95 ? -3.701 -8.840 -0.514 1.00 97.50 95 LEU A C 1
ATOM 689 O O . LEU A 1 95 ? -4.486 -8.557 0.392 1.00 97.50 95 LEU A O 1
ATOM 693 N N . ALA A 1 96 ? -3.408 -10.104 -0.830 1.00 98.19 96 ALA A N 1
ATOM 694 C CA . ALA A 1 96 ? -3.948 -11.242 -0.091 1.00 98.19 96 ALA A CA 1
ATOM 695 C C . ALA A 1 96 ? -3.535 -11.190 1.389 1.00 98.19 96 ALA A C 1
ATOM 697 O O . ALA A 1 96 ? -4.379 -11.329 2.274 1.00 98.19 96 ALA A O 1
ATOM 698 N N . SER A 1 97 ? -2.262 -10.900 1.659 1.00 97.81 97 SER A N 1
ATOM 699 C CA . SER A 1 97 ? -1.734 -10.801 3.024 1.00 97.81 97 SER A CA 1
ATOM 700 C C . SER A 1 97 ? -2.317 -9.615 3.804 1.00 97.81 97 SER A C 1
ATOM 702 O O . SER A 1 97 ? -2.639 -9.745 4.984 1.00 97.81 97 SER A O 1
ATOM 704 N N . ALA A 1 98 ? -2.518 -8.466 3.152 1.00 97.94 98 ALA A N 1
ATOM 705 C CA . ALA A 1 98 ? -3.183 -7.309 3.743 1.00 97.94 98 ALA A CA 1
ATOM 706 C C . ALA A 1 98 ? -4.638 -7.628 4.118 1.00 97.94 98 ALA A C 1
ATOM 708 O O . ALA A 1 98 ? -5.101 -7.220 5.184 1.00 97.94 98 ALA A O 1
ATOM 709 N N . PHE A 1 99 ? -5.354 -8.401 3.291 1.00 98.31 99 PHE A N 1
ATOM 710 C CA . PHE A 1 99 ? -6.708 -8.836 3.627 1.00 98.31 99 PHE A CA 1
ATOM 711 C C . PHE A 1 99 ? -6.761 -9.720 4.872 1.00 98.31 99 PHE A C 1
ATOM 713 O O . PHE A 1 99 ? -7.690 -9.561 5.659 1.00 98.31 99 PHE A O 1
ATOM 720 N N . GLU A 1 100 ? -5.789 -10.607 5.085 1.00 98.44 100 GLU A N 1
ATOM 721 C CA . GLU A 1 100 ? -5.727 -11.404 6.317 1.00 98.44 100 GLU A CA 1
ATOM 722 C C . GLU A 1 100 ? -5.555 -10.517 7.557 1.00 98.44 100 GLU A C 1
ATOM 724 O O . GLU A 1 100 ? -6.272 -10.690 8.544 1.00 98.44 100 GLU A O 1
ATOM 729 N N . VAL A 1 101 ? -4.689 -9.498 7.481 1.00 98.44 101 VAL A N 1
ATOM 730 C CA . VAL A 1 101 ? -4.531 -8.505 8.558 1.00 98.44 101 VAL A CA 1
ATOM 731 C C . VAL A 1 101 ? -5.848 -7.775 8.815 1.00 98.44 101 VAL A C 1
ATOM 733 O O . VAL A 1 101 ? -6.311 -7.721 9.951 1.00 98.44 101 VAL A O 1
ATOM 736 N N . ILE A 1 102 ? -6.489 -7.254 7.765 1.00 98.50 102 ILE A N 1
ATOM 737 C CA . ILE A 1 102 ? -7.759 -6.525 7.876 1.00 98.50 102 ILE A CA 1
ATOM 738 C C . ILE A 1 102 ? -8.843 -7.405 8.511 1.00 98.50 102 ILE A C 1
ATOM 740 O O . ILE A 1 102 ? -9.525 -6.960 9.434 1.00 98.50 102 ILE A O 1
ATOM 744 N N . ARG A 1 103 ? -8.993 -8.658 8.058 1.00 98.00 103 ARG A N 1
ATOM 745 C CA . ARG A 1 103 ? -9.990 -9.605 8.587 1.00 98.00 103 ARG A CA 1
ATOM 746 C C . ARG A 1 103 ? -9.783 -9.899 10.068 1.00 98.00 103 ARG A C 1
ATOM 748 O O . ARG A 1 103 ? -10.767 -10.029 10.788 1.00 98.00 103 ARG A O 1
ATOM 755 N N . GLY A 1 104 ? -8.534 -9.942 10.534 1.00 97.75 104 GLY A N 1
ATOM 756 C CA . GLY A 1 104 ? -8.210 -10.129 11.950 1.00 97.75 104 GLY A CA 1
ATOM 757 C C . GLY A 1 104 ? -8.743 -9.027 12.876 1.00 97.75 104 GLY A C 1
ATOM 758 O O . GLY A 1 104 ? -8.848 -9.250 14.080 1.00 97.75 104 GLY A O 1
ATOM 759 N N . HIS A 1 105 ? -9.102 -7.859 12.332 1.00 97.44 105 HIS A N 1
ATOM 760 C CA . HIS A 1 105 ? -9.614 -6.721 13.097 1.00 97.44 105 HIS A CA 1
ATOM 761 C C . HIS A 1 105 ? -11.122 -6.479 12.960 1.00 97.44 105 HIS A C 1
ATOM 763 O O . HIS A 1 105 ? -11.638 -5.646 13.703 1.00 97.44 105 HIS A O 1
ATOM 769 N N . ASP A 1 106 ? -11.801 -7.148 12.019 1.00 96.81 106 ASP A N 1
ATOM 770 C CA . ASP A 1 106 ? -13.220 -6.927 11.685 1.00 96.81 106 ASP A CA 1
ATOM 771 C C . ASP A 1 106 ? -13.631 -5.429 11.665 1.00 96.81 106 ASP A C 1
ATOM 773 O O . ASP A 1 106 ? -14.528 -4.998 12.399 1.00 96.81 106 ASP A O 1
ATOM 777 N N . PRO A 1 107 ? -12.919 -4.567 10.905 1.00 97.50 107 PRO A N 1
ATOM 778 C CA . PRO A 1 107 ? -13.124 -3.131 10.993 1.00 97.50 107 PRO A CA 1
ATOM 779 C C . PRO A 1 107 ? -14.407 -2.688 10.289 1.00 97.50 107 PRO A C 1
ATOM 781 O O . PRO A 1 107 ? -14.664 -3.042 9.141 1.00 97.50 107 PRO A O 1
ATOM 784 N N . ALA A 1 108 ? -15.152 -1.787 10.928 1.00 97.25 108 ALA A N 1
ATOM 785 C CA . ALA A 1 108 ? -16.252 -1.073 10.280 1.00 97.25 108 ALA A CA 1
ATOM 786 C C . ALA A 1 108 ? -15.748 0.030 9.336 1.00 97.25 108 ALA A C 1
ATOM 788 O O . ALA A 1 108 ? -16.445 0.425 8.401 1.00 97.25 108 ALA A O 1
ATOM 789 N N . ARG A 1 109 ? -14.544 0.559 9.593 1.00 96.81 109 ARG A N 1
ATOM 790 C CA . ARG A 1 109 ? -13.892 1.604 8.791 1.00 96.81 109 ARG A CA 1
ATOM 791 C C . ARG A 1 109 ? -12.388 1.384 8.748 1.00 96.81 109 ARG A C 1
ATOM 793 O O . ARG A 1 109 ? -11.797 0.966 9.741 1.00 96.81 109 ARG A O 1
ATOM 800 N N . ILE A 1 110 ? -11.764 1.738 7.626 1.00 97.88 110 ILE A N 1
ATOM 801 C CA . ILE A 1 110 ? -10.312 1.653 7.445 1.00 97.88 110 ILE A CA 1
ATOM 802 C C . ILE A 1 110 ? -9.781 3.004 6.966 1.00 97.88 110 ILE A C 1
ATOM 804 O O . ILE A 1 110 ? -10.304 3.580 6.013 1.00 97.88 110 ILE A O 1
ATOM 808 N N . THR A 1 111 ? -8.723 3.494 7.608 1.00 97.94 111 THR A N 1
ATOM 809 C CA . THR A 1 111 ? -7.851 4.536 7.056 1.00 97.94 111 THR A CA 1
ATOM 810 C C . THR A 1 111 ? -6.537 3.892 6.652 1.00 97.94 111 THR A C 1
ATOM 812 O O . THR A 1 111 ? -5.787 3.428 7.508 1.00 97.94 111 THR A O 1
ATOM 815 N N . THR A 1 112 ? -6.256 3.870 5.353 1.00 98.06 112 THR A N 1
ATOM 816 C CA . THR A 1 112 ? -5.010 3.317 4.820 1.00 98.06 112 THR A CA 1
ATOM 817 C C . THR A 1 112 ? -3.962 4.415 4.709 1.00 98.06 112 THR A C 1
ATOM 819 O O . THR A 1 112 ? -4.174 5.404 4.008 1.00 98.06 112 THR A O 1
ATOM 822 N N . LEU A 1 113 ? -2.828 4.234 5.382 1.00 98.25 113 LEU A N 1
ATOM 823 C CA . LEU A 1 113 ? -1.624 5.027 5.157 1.00 98.25 113 LEU A CA 1
ATOM 824 C C . LEU A 1 113 ? -0.799 4.278 4.126 1.00 98.25 113 LEU A C 1
ATOM 826 O O . LEU A 1 113 ? -0.159 3.277 4.440 1.00 98.25 113 LEU A O 1
ATOM 830 N N . GLY A 1 114 ? -0.950 4.706 2.879 1.00 95.50 114 GLY A N 1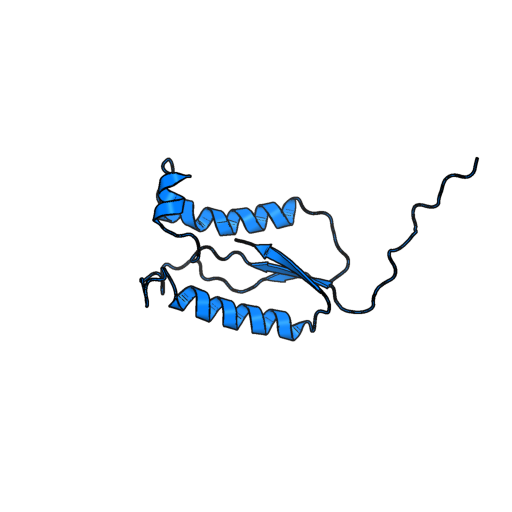
ATOM 831 C CA . GLY A 1 114 ? -0.418 3.988 1.736 1.00 95.50 114 GLY A CA 1
ATOM 832 C C . GLY A 1 114 ? 1.048 4.276 1.447 1.00 95.50 114 GLY A C 1
ATOM 833 O O . GLY A 1 114 ? 1.657 5.214 1.976 1.00 95.50 114 GLY A O 1
ATOM 834 N N . GLY A 1 115 ? 1.537 3.440 0.549 1.00 85.50 115 GLY A N 1
ATOM 835 C CA . GLY A 1 115 ? 2.704 3.507 -0.308 1.00 85.50 115 GLY A CA 1
ATOM 836 C C . GLY A 1 115 ? 2.319 2.699 -1.541 1.00 85.50 115 GLY A C 1
ATOM 837 O O . GLY A 1 115 ? 1.713 1.618 -1.348 1.00 85.50 115 GLY A O 1
#

Organism: Saccharopolyspora erythraea (strain ATCC 11635 / DSM 40517 / JCM 4748 / NBRC 13426 / NCIMB 8594 / NRRL 2338) (NCBI:txid405948)

Sequence (115 aa):
MAQPDPSRTATSDGGVHLRLLWPQWQGAGTAGVEAFASELPLEVARRGYAVGTAVLEAVLPPHDGPTATAPVTMSDEGLDVRDGVEAKSAVLDQLASAFEVIRGHDPARITTLGG